Protein AF-A0A2U9IGV7-F1 (afdb_monomer)

Secondary structure (DSSP, 8-state):
---SEEEEEEEE-TTSEEEEEEEEEEES----S-HHHHHHHHHHHHHTSEEEETTEEE--EEEEEEEEESSSSEEEEEEEEEEE----SEEEEEEEE---EE-SS-EEEEEE-SSEEEEEE-SSEEEEETTEEEEEE-TT-EE-SEEEEEEEE-

Organism: NCBI:txid41673

Nearest PDB structures (foldseek):
  8b6l-assembly1_O  TM=4.099E-01  e=2.034E-04  Homo sapiens
  3kd4-assembly1_A  TM=3.748E-01  e=2.605E-03  Parabacteroides distasonis ATCC 8503
  7v9p-assembly2_B  TM=3.956E-01  e=7.301E-03  Saccharopolyspora erythraea NRRL 2338
  6zgk-assembly1_A  TM=3.169E-01  e=8.592E-03  Gloeobacter violaceus PCC 7421
  3eoj-assembly1_A  TM=2.642E-01  e=5.434E-02  Prosthecochloris aestuarii

Sequence (154 aa):
MKPIYAKGIFEMSNSGEVFQNVIFYYKEYSRPKKIRDIKANMQKFLDNEEVFINHKKVKPKVIWINARLMTKNISFIHIFIRFNGQLISGINEYEDIYESETSEYPYEIFWRFPGKIIYVKLNGKVKYVGKLLHAKIRKGTLIEGHDIIRFSIN

Mean predicted aligned error: 3.76 Å

pLDDT: mean 93.87, std 8.85, range [55.97, 98.75]

Solvent-accessible surface area (backbone atoms only — not comparable to full-atom values): 7977 Å² total; per-residue (Å²): 138,73,57,64,32,38,39,38,46,34,41,35,44,85,74,28,37,33,44,36,41,40,35,38,30,29,74,52,67,75,79,71,92,49,64,66,57,54,53,53,51,51,40,54,55,47,69,67,39,51,35,25,28,64,88,41,80,42,66,69,37,73,76,47,74,51,73,48,73,79,48,95,54,31,20,37,41,39,37,34,33,39,36,62,39,68,72,56,82,40,77,38,39,44,38,40,36,42,81,61,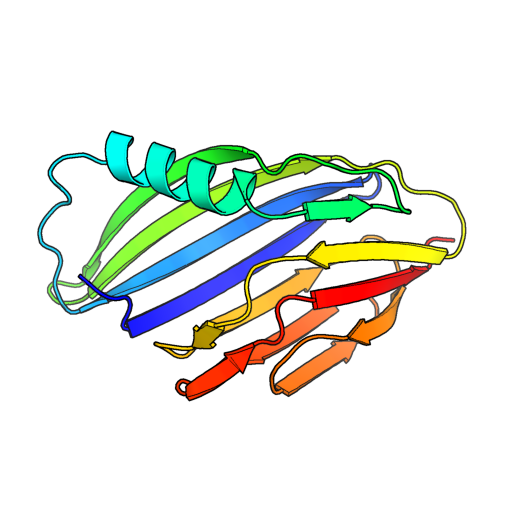46,62,34,87,37,33,34,37,40,37,40,36,49,67,22,40,57,78,48,77,43,64,70,62,54,70,49,72,57,60,37,38,37,41,30,41,37,53,54,71,40,72,37,81,27,65,36,38,41,30,28,38,32,130

Radius of gyration: 15.87 Å; Cα contacts (8 Å, |Δi|>4): 389; chains: 1; bounding box: 40×29×42 Å

Structure (mmCIF, N/CA/C/O backbone):
data_AF-A0A2U9IGV7-F1
#
_entry.id   AF-A0A2U9IGV7-F1
#
loop_
_atom_site.group_PDB
_atom_site.id
_atom_site.type_symb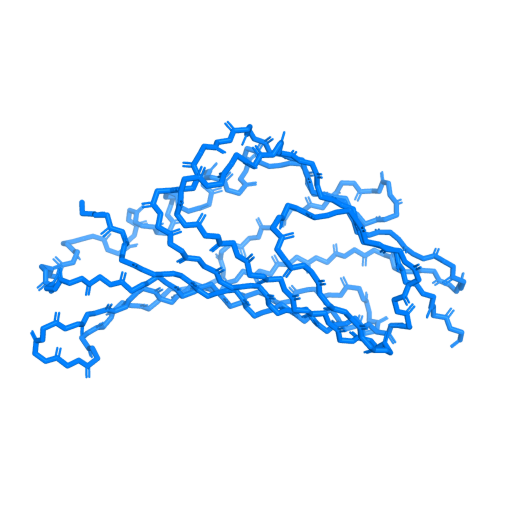ol
_atom_site.label_atom_id
_atom_site.label_alt_id
_atom_site.label_comp_id
_atom_site.label_asym_id
_atom_site.label_entity_id
_atom_site.label_seq_id
_atom_site.pdbx_PDB_ins_code
_atom_site.Cartn_x
_atom_site.Cartn_y
_atom_site.Cartn_z
_atom_site.occupancy
_atom_site.B_iso_or_equiv
_atom_site.auth_seq_id
_atom_site.auth_comp_id
_atom_site.auth_asym_id
_atom_site.auth_atom_id
_atom_site.pdbx_PDB_model_num
ATOM 1 N N . MET A 1 1 ? 13.468 2.404 -18.082 1.00 70.06 1 MET A N 1
ATOM 2 C CA . MET A 1 1 ? 12.596 1.246 -18.385 1.00 70.06 1 MET A CA 1
ATOM 3 C C . MET A 1 1 ? 11.307 1.449 -17.607 1.00 70.06 1 MET A C 1
ATOM 5 O O . MET A 1 1 ? 11.409 1.683 -16.411 1.00 70.06 1 MET A O 1
ATOM 9 N N . LYS A 1 2 ? 10.143 1.462 -18.264 1.00 83.25 2 LYS A N 1
ATOM 10 C CA . LYS A 1 2 ? 8.848 1.718 -17.607 1.00 83.25 2 LYS A CA 1
ATOM 11 C C . LYS A 1 2 ? 8.085 0.401 -17.405 1.00 83.25 2 LYS A C 1
ATOM 13 O O . LYS A 1 2 ? 8.147 -0.437 -18.311 1.00 83.25 2 LYS A O 1
ATOM 18 N N . PRO A 1 3 ? 7.407 0.189 -16.263 1.00 91.75 3 PRO A N 1
ATOM 19 C CA . PRO A 1 3 ? 6.548 -0.974 -16.082 1.00 91.75 3 PRO A CA 1
ATOM 20 C C . PRO A 1 3 ? 5.429 -1.012 -17.127 1.00 91.75 3 PRO A C 1
ATOM 22 O O . PRO A 1 3 ? 4.940 0.022 -17.575 1.00 91.75 3 PRO A O 1
ATOM 25 N N . ILE A 1 4 ? 5.012 -2.218 -17.505 1.00 95.12 4 ILE A N 1
ATOM 26 C CA . ILE A 1 4 ? 3.818 -2.450 -18.334 1.00 95.12 4 ILE A CA 1
ATOM 27 C C . ILE A 1 4 ? 2.579 -2.740 -17.482 1.00 95.12 4 ILE A C 1
ATOM 29 O O . ILE A 1 4 ? 1.456 -2.612 -17.964 1.00 95.12 4 ILE A O 1
ATOM 33 N N . TYR A 1 5 ? 2.790 -3.159 -16.234 1.00 96.88 5 TYR A N 1
ATOM 34 C CA . TYR A 1 5 ? 1.757 -3.494 -15.265 1.00 96.88 5 TYR A CA 1
ATOM 35 C C . TYR A 1 5 ? 2.364 -3.517 -13.861 1.00 96.88 5 TYR A C 1
ATOM 37 O O . TYR A 1 5 ? 3.541 -3.864 -13.714 1.00 96.88 5 TYR A O 1
ATOM 45 N N . ALA A 1 6 ? 1.567 -3.233 -12.833 1.00 97.56 6 ALA A N 1
ATOM 46 C CA . ALA A 1 6 ? 1.969 -3.473 -11.451 1.00 97.56 6 ALA A CA 1
ATOM 47 C C . ALA A 1 6 ? 0.865 -4.120 -10.608 1.00 97.56 6 ALA A C 1
ATOM 49 O O . ALA A 1 6 ? -0.320 -4.078 -10.936 1.00 97.56 6 ALA A O 1
ATOM 50 N N . LYS A 1 7 ? 1.272 -4.750 -9.508 1.00 98.31 7 LYS A N 1
ATOM 51 C CA . LYS A 1 7 ? 0.370 -5.346 -8.525 1.00 98.31 7 LYS A CA 1
ATOM 52 C C . LYS A 1 7 ? 0.887 -5.096 -7.114 1.00 98.31 7 LYS A C 1
ATOM 54 O O . LYS A 1 7 ? 2.028 -5.445 -6.828 1.00 98.31 7 LYS A O 1
ATOM 59 N N . GLY A 1 8 ? 0.038 -4.555 -6.249 1.00 98.38 8 GLY A N 1
ATOM 60 C CA . GLY A 1 8 ? 0.255 -4.462 -4.808 1.00 98.38 8 GLY A CA 1
ATOM 61 C C . GLY A 1 8 ? -0.602 -5.484 -4.062 1.00 98.38 8 GLY A C 1
ATOM 62 O O . GLY A 1 8 ? -1.799 -5.589 -4.323 1.00 98.38 8 GLY A O 1
ATOM 63 N N . ILE A 1 9 ? -0.005 -6.257 -3.157 1.00 98.69 9 ILE A N 1
ATOM 64 C CA . ILE A 1 9 ? -0.719 -7.161 -2.243 1.00 98.69 9 ILE A CA 1
ATOM 65 C C . ILE A 1 9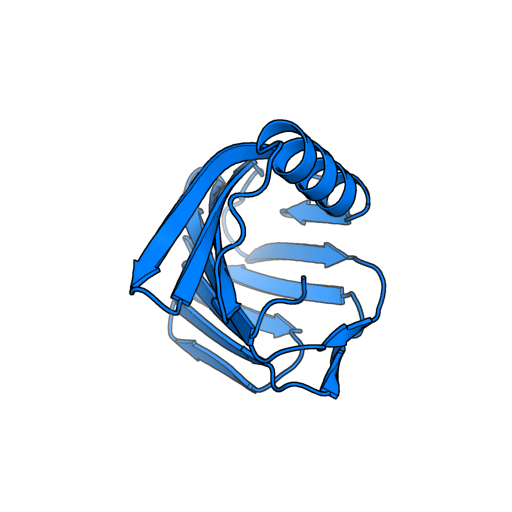 ? -0.300 -6.821 -0.821 1.00 98.69 9 ILE A C 1
ATOM 67 O O . ILE A 1 9 ? 0.847 -7.063 -0.433 1.00 98.69 9 ILE A O 1
ATOM 71 N N . PHE A 1 10 ? -1.227 -6.236 -0.074 1.00 98.62 10 PHE A N 1
ATOM 72 C CA . PHE A 1 10 ? -0.985 -5.617 1.217 1.00 98.62 10 PHE A CA 1
ATOM 73 C C . PHE A 1 10 ? -1.805 -6.327 2.294 1.00 98.62 10 PHE A C 1
ATOM 75 O O . PHE A 1 10 ? -2.995 -6.604 2.128 1.00 98.62 10 PHE A O 1
ATOM 82 N N . GLU A 1 11 ? -1.160 -6.646 3.405 1.00 98.56 11 GLU A N 1
ATOM 83 C CA . GLU A 1 11 ? -1.767 -7.357 4.521 1.00 98.56 11 GLU A CA 1
ATOM 84 C C . GLU A 1 11 ? -1.409 -6.649 5.818 1.00 98.56 11 GLU A C 1
ATOM 86 O O . GLU A 1 11 ? -0.232 -6.474 6.121 1.00 98.56 11 GLU A O 1
ATOM 91 N N . MET A 1 12 ? -2.431 -6.266 6.579 1.00 98.69 12 MET A N 1
ATOM 92 C CA . MET A 1 12 ? -2.286 -5.748 7.931 1.00 98.69 12 MET A CA 1
ATOM 93 C C . MET A 1 12 ? -2.708 -6.822 8.938 1.00 98.69 12 MET A C 1
ATOM 95 O O . MET A 1 12 ? -3.810 -7.373 8.859 1.00 98.69 12 MET A O 1
ATOM 99 N N . SER A 1 13 ? -1.826 -7.127 9.883 1.00 97.94 13 SER A N 1
ATOM 100 C CA . SER A 1 13 ? -2.068 -8.077 10.963 1.00 97.94 13 SER A CA 1
ATOM 101 C C . SER A 1 13 ? -2.862 -7.437 12.111 1.00 97.94 13 SER A C 1
ATOM 103 O O . SER A 1 13 ? -3.035 -6.220 12.182 1.00 97.94 13 SER A O 1
ATOM 105 N N . ASN A 1 14 ? -3.298 -8.259 13.070 1.00 96.25 14 ASN A N 1
ATOM 106 C CA . ASN A 1 14 ? -3.963 -7.775 14.286 1.00 96.25 14 ASN A CA 1
ATOM 107 C C . ASN A 1 14 ? -3.038 -6.951 15.202 1.00 96.25 14 ASN A C 1
ATOM 109 O O . ASN A 1 14 ? -3.539 -6.233 16.060 1.00 96.25 14 ASN A O 1
ATOM 113 N N . SER A 1 15 ? -1.711 -7.039 15.043 1.00 96.56 15 SER A N 1
ATOM 114 C CA . SER A 1 15 ? -0.761 -6.216 15.806 1.00 96.56 15 SER A CA 1
ATOM 115 C C . SER A 1 15 ? -0.524 -4.835 15.187 1.00 96.56 15 SER A C 1
ATOM 117 O O . SER A 1 15 ? 0.208 -4.043 15.772 1.00 96.56 15 SER A O 1
ATOM 119 N N . GLY A 1 16 ? -1.128 -4.544 14.027 1.00 97.19 16 GLY A N 1
ATOM 120 C CA . GLY A 1 16 ? -0.899 -3.308 13.270 1.00 97.19 16 GLY A CA 1
ATOM 121 C C . GLY A 1 16 ? 0.290 -3.374 12.320 1.00 97.19 16 GLY A C 1
ATOM 122 O O . GLY A 1 16 ? 0.632 -2.374 11.686 1.00 97.19 16 GLY A O 1
ATOM 123 N N . GLU A 1 17 ? 0.902 -4.549 12.193 1.00 98.38 17 GLU A N 1
ATOM 124 C CA . GLU A 1 17 ? 2.000 -4.771 11.270 1.00 98.38 17 GLU A CA 1
ATOM 125 C C . GLU A 1 17 ? 1.474 -4.907 9.850 1.00 98.38 17 GLU A C 1
ATOM 127 O O . GLU A 1 17 ? 0.555 -5.684 9.597 1.00 98.38 17 GLU A O 1
ATOM 132 N N . VAL A 1 18 ? 2.087 -4.180 8.922 1.00 98.62 18 VAL A N 1
ATOM 133 C CA . VAL A 1 18 ? 1.747 -4.214 7.507 1.00 98.62 18 VAL A CA 1
ATOM 134 C C . VAL A 1 18 ? 2.895 -4.819 6.717 1.00 98.62 18 VAL A C 1
ATOM 136 O O . VAL A 1 18 ? 4.034 -4.352 6.796 1.00 98.62 18 VAL A O 1
ATOM 139 N N . PHE A 1 19 ? 2.569 -5.819 5.904 1.00 98.44 19 PHE A N 1
ATOM 140 C CA . PHE A 1 19 ? 3.430 -6.333 4.849 1.00 98.44 19 PHE A CA 1
ATOM 141 C C . PHE A 1 19 ? 2.857 -5.965 3.492 1.00 98.44 19 PHE A C 1
ATOM 143 O O . PHE A 1 19 ? 1.692 -6.236 3.200 1.00 98.44 19 PHE A O 1
ATOM 150 N N . GLN A 1 20 ? 3.699 -5.396 2.640 1.00 98.38 20 GLN A N 1
ATOM 151 C CA . GLN A 1 20 ? 3.343 -5.073 1.270 1.00 98.38 20 GLN A CA 1
ATOM 152 C C . GLN A 1 20 ? 4.259 -5.806 0.296 1.00 98.38 20 GLN A C 1
ATOM 154 O O . GLN A 1 20 ? 5.485 -5.774 0.413 1.00 98.38 20 GLN A O 1
ATOM 159 N N . ASN A 1 21 ? 3.635 -6.440 -0.689 1.00 98.06 21 ASN A N 1
ATOM 160 C CA . ASN A 1 21 ? 4.281 -7.092 -1.815 1.00 98.06 21 ASN A CA 1
ATOM 161 C C . ASN A 1 21 ? 3.950 -6.281 -3.065 1.00 98.06 21 ASN A C 1
ATOM 163 O O . ASN A 1 21 ? 2.816 -6.320 -3.545 1.00 98.06 21 ASN A O 1
ATOM 167 N N . VAL A 1 22 ? 4.920 -5.528 -3.576 1.00 97.88 22 VAL A N 1
ATOM 168 C CA . VAL A 1 22 ? 4.754 -4.705 -4.779 1.00 97.88 22 VAL A CA 1
ATOM 169 C C . VAL A 1 22 ? 5.522 -5.346 -5.922 1.00 97.88 22 VAL A C 1
ATOM 171 O O . VAL A 1 22 ? 6.733 -5.554 -5.838 1.00 97.88 22 VAL A O 1
ATOM 174 N N . ILE A 1 23 ? 4.819 -5.680 -6.999 1.00 96.94 23 ILE A N 1
ATOM 175 C CA . ILE A 1 23 ? 5.376 -6.362 -8.163 1.00 96.94 23 ILE A CA 1
ATOM 176 C C . ILE A 1 23 ? 5.188 -5.482 -9.390 1.00 96.94 23 ILE A C 1
ATOM 178 O O . ILE A 1 23 ? 4.060 -5.234 -9.809 1.00 96.94 23 ILE A O 1
ATOM 182 N N . PHE A 1 24 ? 6.291 -5.077 -10.007 1.00 95.25 24 PHE A N 1
ATOM 183 C CA . PHE A 1 24 ? 6.310 -4.379 -11.289 1.00 95.25 24 PHE A CA 1
ATOM 184 C C . PHE A 1 24 ? 6.703 -5.348 -12.395 1.00 95.25 24 PHE A C 1
ATOM 186 O O . PHE A 1 24 ? 7.715 -6.038 -12.269 1.00 95.25 24 PHE A O 1
ATOM 193 N N . TYR A 1 25 ? 5.949 -5.369 -13.488 1.00 94.06 25 TYR A N 1
ATOM 194 C CA . TYR A 1 25 ? 6.224 -6.188 -14.665 1.00 94.06 25 TYR A CA 1
ATOM 195 C C . TYR A 1 25 ? 6.768 -5.323 -15.794 1.00 94.06 25 TYR A C 1
ATOM 197 O O . TYR A 1 25 ? 6.300 -4.207 -16.009 1.00 94.06 25 TYR A O 1
ATOM 205 N N . TYR A 1 26 ? 7.720 -5.857 -16.551 1.00 92.06 26 TYR A N 1
ATOM 206 C CA . TYR A 1 26 ? 8.393 -5.162 -17.646 1.00 92.06 26 TYR A CA 1
ATOM 207 C C . TYR A 1 26 ? 8.457 -6.052 -18.882 1.00 92.06 26 TYR A C 1
ATOM 209 O O . TYR A 1 26 ? 8.678 -7.262 -18.766 1.00 92.06 26 TYR A O 1
ATOM 217 N N . LYS A 1 27 ? 8.302 -5.438 -20.059 1.00 88.88 27 LYS A N 1
ATOM 218 C CA . LYS A 1 27 ? 8.598 -6.071 -21.344 1.00 88.88 27 LYS A CA 1
ATOM 219 C C . LYS A 1 27 ? 10.109 -5.997 -21.568 1.00 88.88 27 LYS A C 1
ATOM 221 O O . LYS A 1 27 ? 10.649 -4.898 -21.584 1.00 88.88 27 LYS A O 1
ATOM 226 N N . GLU A 1 28 ? 10.730 -7.164 -21.721 1.00 74.81 28 GLU A N 1
ATOM 227 C CA . GLU A 1 28 ? 12.171 -7.401 -21.878 1.00 74.81 28 GLU A CA 1
ATOM 228 C C . GLU A 1 28 ? 13.014 -7.016 -20.649 1.00 74.81 28 GLU A C 1
ATOM 230 O O . GLU A 1 28 ? 12.954 -5.907 -20.125 1.00 74.81 28 GLU A O 1
ATOM 235 N N . TYR A 1 29 ? 13.835 -7.955 -20.170 1.00 62.09 29 TYR A N 1
ATOM 236 C CA . TYR A 1 29 ? 14.749 -7.698 -19.057 1.00 62.09 29 TYR A CA 1
ATOM 237 C C . TYR A 1 29 ? 16.141 -7.405 -19.588 1.00 62.09 29 TYR A C 1
ATOM 239 O O . TYR A 1 29 ? 16.893 -8.317 -19.939 1.00 62.09 29 TYR A O 1
ATOM 247 N N . SER A 1 30 ? 16.545 -6.141 -19.543 1.00 59.16 30 SER A N 1
ATOM 248 C CA . SER A 1 30 ? 17.957 -5.886 -19.282 1.00 59.16 30 SER A CA 1
ATOM 249 C C . SER A 1 30 ? 18.163 -6.127 -17.787 1.00 59.16 30 SER A C 1
ATOM 251 O O . SER A 1 30 ? 17.480 -5.512 -16.968 1.00 59.16 30 SER A O 1
ATOM 253 N N . ARG A 1 31 ? 19.042 -7.067 -17.402 1.00 57.59 31 ARG A N 1
ATOM 254 C CA . ARG A 1 31 ? 19.417 -7.240 -15.986 1.00 57.59 31 ARG A CA 1
ATOM 255 C C . ARG A 1 31 ? 19.738 -5.847 -15.424 1.00 57.59 31 ARG A C 1
ATOM 257 O O . ARG A 1 31 ? 20.654 -5.213 -15.954 1.00 57.59 31 ARG A O 1
ATOM 264 N N . PRO A 1 32 ? 19.033 -5.353 -14.390 1.00 56.09 32 PRO A N 1
ATOM 265 C CA . PRO A 1 32 ? 19.383 -4.103 -13.764 1.00 56.09 32 PRO A CA 1
ATOM 266 C C . PRO A 1 32 ? 20.778 -4.313 -13.206 1.00 56.09 32 PRO A C 1
ATOM 268 O O . PRO A 1 32 ? 20.992 -5.132 -12.313 1.00 56.09 32 PRO A O 1
ATOM 271 N N . LYS A 1 33 ? 21.748 -3.601 -13.782 1.00 55.97 33 LYS A N 1
ATOM 272 C CA . LYS A 1 33 ? 23.163 -3.735 -13.427 1.00 55.97 33 LYS A 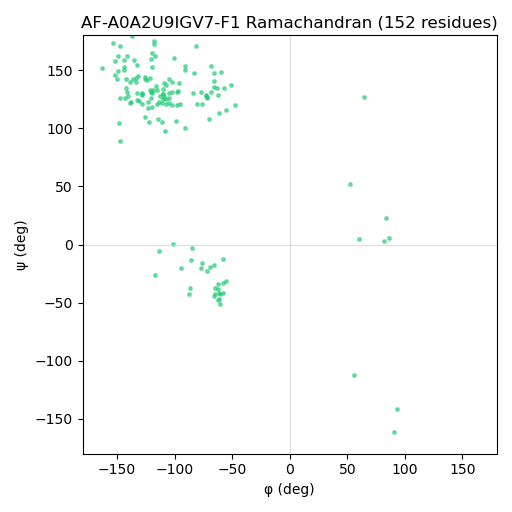CA 1
ATOM 273 C C . LYS A 1 33 ? 23.410 -3.450 -11.934 1.00 55.97 33 LYS A C 1
ATOM 275 O O . LYS A 1 33 ? 24.490 -3.761 -11.445 1.00 55.97 33 LYS A O 1
ATOM 280 N N . LYS A 1 34 ? 22.428 -2.884 -11.207 1.00 65.94 34 LYS A N 1
ATOM 281 C CA . LYS A 1 34 ? 22.522 -2.490 -9.795 1.00 65.94 34 LYS A CA 1
ATOM 282 C C . LYS A 1 34 ? 21.179 -2.627 -9.048 1.00 65.94 34 LYS A C 1
ATOM 284 O O . LYS A 1 34 ? 20.407 -1.683 -8.945 1.00 65.94 34 LYS A O 1
ATOM 289 N N . ILE A 1 35 ? 20.903 -3.803 -8.473 1.00 66.88 35 ILE A N 1
ATOM 290 C CA . ILE A 1 35 ? 19.732 -4.036 -7.591 1.00 66.88 35 ILE A CA 1
ATOM 291 C C . ILE A 1 35 ? 19.731 -3.097 -6.369 1.00 66.88 35 ILE A C 1
ATOM 293 O O . ILE A 1 35 ? 18.668 -2.681 -5.909 1.00 66.88 35 ILE A O 1
ATOM 297 N N . ARG A 1 36 ? 20.920 -2.744 -5.856 1.00 65.81 36 ARG A N 1
ATOM 298 C CA . ARG A 1 36 ? 21.076 -1.801 -4.735 1.00 65.81 36 ARG A CA 1
ATOM 299 C C . ARG A 1 36 ? 20.452 -0.440 -5.045 1.00 65.81 36 ARG A C 1
ATOM 301 O O . ARG A 1 36 ? 19.741 0.090 -4.198 1.00 65.81 36 ARG A O 1
ATOM 308 N N . ASP A 1 37 ? 20.633 0.054 -6.266 1.00 83.31 37 ASP A N 1
ATOM 309 C CA . ASP A 1 37 ? 20.070 1.331 -6.706 1.00 83.31 37 ASP A CA 1
ATOM 310 C C . ASP A 1 37 ? 18.539 1.271 -6.733 1.00 83.31 37 ASP A C 1
ATOM 312 O O . ASP A 1 37 ? 17.882 2.216 -6.319 1.00 83.31 37 ASP A O 1
ATOM 316 N N . ILE A 1 38 ? 17.947 0.136 -7.131 1.00 85.81 38 ILE A N 1
ATOM 317 C CA . ILE A 1 38 ? 16.484 -0.021 -7.132 1.00 85.81 38 ILE A CA 1
ATOM 318 C C . ILE A 1 38 ? 15.930 0.017 -5.706 1.00 85.81 38 ILE A C 1
ATOM 320 O O . ILE A 1 38 ? 14.935 0.694 -5.460 1.00 85.81 38 ILE A O 1
ATOM 324 N N . LYS A 1 39 ? 16.573 -0.680 -4.758 1.00 89.50 39 LYS A N 1
ATOM 325 C CA . LYS A 1 39 ? 16.154 -0.649 -3.349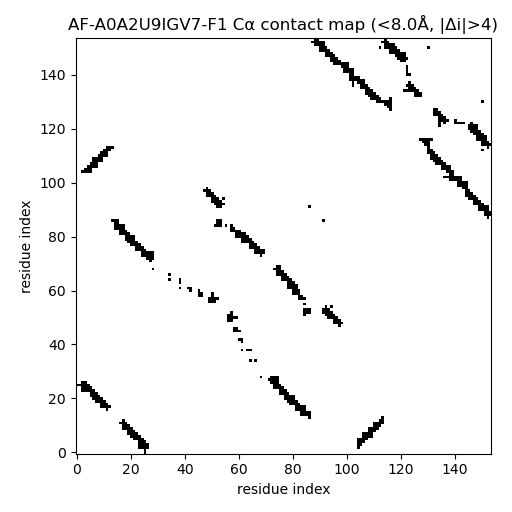 1.00 89.50 39 LYS A CA 1
ATOM 326 C C . LYS A 1 39 ? 16.240 0.767 -2.773 1.00 89.50 39 LYS A C 1
ATOM 328 O O . LYS A 1 39 ? 15.294 1.198 -2.125 1.00 89.50 39 LYS A O 1
ATOM 333 N N . ALA A 1 40 ? 17.348 1.470 -3.010 1.00 88.81 40 ALA A N 1
ATOM 334 C CA . ALA A 1 40 ? 17.543 2.835 -2.525 1.00 88.81 40 ALA A CA 1
ATOM 335 C C . ALA A 1 40 ? 16.544 3.816 -3.154 1.00 88.81 40 ALA A C 1
ATOM 337 O O . ALA A 1 40 ? 15.950 4.618 -2.442 1.00 88.81 40 ALA A O 1
ATOM 338 N N . ASN A 1 41 ? 16.305 3.704 -4.463 1.00 90.50 41 ASN A N 1
ATOM 339 C CA . ASN A 1 41 ? 15.320 4.525 -5.160 1.00 90.50 41 ASN A CA 1
ATOM 340 C C . ASN A 1 41 ? 13.916 4.279 -4.610 1.00 90.50 41 ASN A C 1
ATOM 342 O O . ASN A 1 41 ? 13.231 5.236 -4.282 1.00 90.50 41 ASN A O 1
ATOM 346 N N . MET A 1 42 ? 13.510 3.015 -4.451 1.00 92.75 42 MET A N 1
ATOM 347 C CA . MET A 1 42 ? 12.210 2.680 -3.869 1.00 92.75 42 MET A CA 1
ATOM 348 C C . MET A 1 42 ? 12.076 3.198 -2.436 1.00 92.75 42 MET A C 1
ATOM 350 O O . MET A 1 42 ? 11.049 3.766 -2.099 1.00 92.75 42 MET A O 1
ATOM 354 N N . GLN A 1 43 ? 13.115 3.065 -1.607 1.00 96.44 43 GLN A N 1
ATOM 355 C CA . GLN A 1 43 ? 13.074 3.635 -0.262 1.00 96.44 43 GLN A CA 1
ATOM 356 C C . GLN A 1 43 ? 12.907 5.158 -0.302 1.00 96.44 43 GLN A C 1
ATOM 358 O O . GLN A 1 43 ? 12.103 5.681 0.451 1.00 96.44 43 GLN A O 1
ATOM 363 N N . LYS A 1 44 ? 13.597 5.856 -1.212 1.00 93.88 44 LYS A N 1
ATOM 364 C CA . LYS A 1 44 ? 13.444 7.305 -1.383 1.00 93.88 44 LYS A CA 1
ATOM 365 C C . LYS A 1 44 ? 12.024 7.700 -1.805 1.00 93.88 44 LYS A C 1
ATOM 367 O O . LYS A 1 44 ? 11.543 8.724 -1.343 1.00 93.88 44 LYS A O 1
ATOM 372 N N . PHE A 1 45 ? 11.373 6.910 -2.663 1.00 92.62 45 PHE A N 1
ATOM 373 C CA . PHE A 1 45 ? 9.965 7.130 -3.007 1.00 92.62 45 PHE A CA 1
ATOM 374 C C . PHE A 1 45 ? 9.078 7.018 -1.763 1.00 92.62 45 PHE A C 1
ATOM 376 O O . PHE A 1 45 ? 8.375 7.969 -1.456 1.00 92.62 45 PHE A O 1
ATOM 383 N N . LEU A 1 46 ? 9.211 5.933 -0.992 1.00 95.19 46 LEU A N 1
ATOM 384 C CA . LEU A 1 46 ? 8.452 5.736 0.252 1.00 95.19 46 LEU A CA 1
ATOM 385 C C . LEU A 1 46 ? 8.745 6.805 1.317 1.00 95.19 46 LEU A C 1
ATOM 387 O O . LEU A 1 46 ? 7.870 7.162 2.094 1.00 95.19 46 LEU A O 1
ATOM 391 N N . ASP A 1 47 ? 9.978 7.310 1.385 1.00 95.44 47 ASP A N 1
ATOM 392 C CA . ASP A 1 47 ? 10.368 8.348 2.347 1.00 95.44 47 ASP A CA 1
ATOM 393 C C . ASP A 1 47 ? 9.713 9.711 2.046 1.00 95.44 47 ASP A C 1
ATOM 395 O O . ASP A 1 47 ? 9.651 10.559 2.939 1.00 95.44 47 ASP A O 1
ATOM 399 N N . ASN A 1 48 ? 9.236 9.918 0.813 1.00 94.94 48 ASN A N 1
ATOM 400 C CA . ASN A 1 48 ? 8.475 11.103 0.414 1.00 94.94 48 ASN A CA 1
ATOM 401 C C . ASN A 1 48 ? 6.969 10.967 0.697 1.00 94.94 48 ASN A C 1
ATOM 403 O O . ASN A 1 48 ? 6.258 11.967 0.632 1.00 94.94 48 ASN A O 1
ATOM 407 N N . GLU A 1 49 ? 6.486 9.762 1.001 1.00 95.19 49 GLU A N 1
ATOM 408 C CA . GLU A 1 49 ? 5.090 9.511 1.360 1.00 95.19 49 GLU A CA 1
ATOM 409 C C . GLU A 1 49 ? 4.860 9.813 2.850 1.00 95.19 49 GLU A C 1
ATOM 411 O O . GLU A 1 49 ? 5.729 9.618 3.713 1.00 95.19 49 GLU A O 1
ATOM 416 N N . GLU A 1 50 ? 3.658 10.271 3.186 1.00 98.00 50 GLU A N 1
ATOM 417 C CA . GLU A 1 50 ? 3.206 10.386 4.565 1.00 98.00 50 GLU A CA 1
ATOM 418 C C . GLU A 1 50 ? 2.151 9.329 4.864 1.00 98.00 50 GLU A C 1
ATOM 420 O O . GLU A 1 50 ? 0.967 9.495 4.586 1.00 98.00 50 GLU A O 1
ATOM 425 N N . VAL A 1 51 ? 2.603 8.236 5.476 1.00 98.31 51 VAL A N 1
ATOM 426 C CA . VAL A 1 51 ? 1.728 7.138 5.882 1.00 98.31 51 VAL A CA 1
ATOM 427 C C . VAL A 1 51 ? 1.359 7.283 7.353 1.00 98.31 51 VAL A C 1
ATOM 429 O O . VAL A 1 51 ? 2.232 7.439 8.214 1.00 98.31 51 VAL A O 1
ATOM 432 N N . PHE A 1 52 ? 0.074 7.157 7.664 1.00 98.69 52 PHE A N 1
ATOM 433 C CA . PHE A 1 52 ? -0.463 7.212 9.016 1.00 98.69 52 PHE A CA 1
ATOM 434 C C . PHE A 1 52 ? -1.300 5.973 9.331 1.00 98.69 52 PHE A C 1
ATOM 436 O O . PHE A 1 52 ? -2.034 5.440 8.500 1.00 98.69 52 PHE A O 1
ATOM 443 N N . ILE A 1 53 ? -1.207 5.529 10.583 1.00 98.44 53 ILE A N 1
ATOM 444 C CA . ILE A 1 53 ? -2.158 4.591 11.180 1.00 98.44 53 ILE A CA 1
ATOM 445 C C . ILE A 1 53 ? -2.711 5.268 12.428 1.00 98.44 53 ILE A C 1
ATOM 447 O O . ILE A 1 53 ? -1.952 5.569 13.353 1.00 98.44 53 ILE A O 1
ATOM 451 N N . ASN A 1 54 ? -4.020 5.529 12.450 1.00 98.00 54 ASN A N 1
ATOM 452 C CA . ASN A 1 54 ? -4.703 6.252 13.528 1.00 98.00 54 ASN A CA 1
ATOM 453 C C . ASN A 1 54 ? -4.032 7.601 13.849 1.00 98.00 54 ASN A C 1
ATOM 455 O O . ASN A 1 54 ? -3.658 7.863 14.994 1.00 98.00 54 ASN A O 1
ATOM 459 N N . HIS A 1 55 ? -3.811 8.425 12.819 1.00 97.19 55 HIS A N 1
ATOM 460 C CA . HIS A 1 55 ? -3.146 9.737 12.891 1.00 97.19 55 HIS A CA 1
ATOM 461 C C . HIS A 1 55 ? -1.693 9.722 13.403 1.00 97.19 55 HIS A C 1
ATOM 463 O O . HIS A 1 55 ? -1.073 10.773 13.559 1.00 97.19 55 HIS A O 1
ATOM 469 N N . LYS A 1 56 ? -1.104 8.545 13.649 1.00 98.31 56 LYS A N 1
ATOM 470 C CA . LYS A 1 56 ? 0.316 8.410 13.988 1.00 98.31 56 LYS A CA 1
ATOM 471 C C . LYS A 1 56 ? 1.108 8.092 12.730 1.00 98.31 56 LYS A C 1
ATOM 473 O O . LYS A 1 56 ? 0.865 7.066 12.094 1.00 98.31 56 LYS A O 1
ATOM 478 N N . LYS A 1 57 ? 2.078 8.952 12.404 1.00 98.06 57 LYS A N 1
ATOM 479 C CA . LYS A 1 57 ? 2.970 8.758 11.256 1.00 98.06 57 LYS A CA 1
ATOM 480 C C . LYS A 1 57 ? 3.793 7.483 11.440 1.00 98.06 57 LYS A C 1
ATOM 482 O O . LYS A 1 57 ? 4.439 7.291 12.473 1.00 98.06 57 LYS A O 1
ATOM 487 N N . VAL A 1 58 ? 3.789 6.626 10.430 1.00 98.31 58 VAL A N 1
ATOM 488 C CA . VAL A 1 58 ? 4.587 5.399 10.346 1.00 98.31 58 VAL A CA 1
ATOM 489 C C . VAL A 1 58 ? 5.545 5.502 9.162 1.00 98.31 58 VAL A C 1
ATOM 491 O O . VAL A 1 58 ? 5.398 6.365 8.304 1.00 98.31 58 VAL A O 1
ATOM 494 N N . LYS A 1 59 ? 6.584 4.662 9.138 1.00 97.12 59 LYS A N 1
ATOM 495 C CA . LYS A 1 59 ? 7.613 4.705 8.087 1.00 97.12 59 LYS A CA 1
ATOM 496 C C . LYS A 1 59 ? 7.716 3.360 7.371 1.00 97.12 59 LYS A C 1
ATOM 498 O O . LYS A 1 59 ? 8.285 2.432 7.959 1.00 97.12 59 LYS A O 1
ATOM 503 N N . PRO A 1 60 ? 7.199 3.245 6.136 1.00 98.06 60 PRO A N 1
ATOM 504 C CA . PRO A 1 60 ? 7.440 2.099 5.269 1.00 98.06 60 PRO A CA 1
ATOM 505 C C . PRO A 1 60 ? 8.935 1.874 5.033 1.00 98.06 60 PRO A C 1
ATOM 507 O O . PRO A 1 60 ? 9.703 2.803 4.782 1.00 98.06 60 PRO A O 1
ATOM 510 N N . LYS A 1 61 ? 9.375 0.618 5.127 1.00 98.25 61 LYS A N 1
ATOM 511 C CA . LYS A 1 61 ? 10.767 0.232 4.870 1.00 98.25 61 LYS A CA 1
ATOM 512 C C . LYS A 1 61 ? 10.848 -0.907 3.876 1.00 98.25 61 LYS A C 1
ATOM 514 O O . LYS A 1 61 ? 10.244 -1.958 4.091 1.00 98.25 61 LYS A O 1
ATOM 519 N N . VAL A 1 62 ? 11.674 -0.749 2.845 1.00 97.88 62 VAL A N 1
ATOM 520 C CA . VAL A 1 62 ? 12.010 -1.833 1.918 1.00 97.88 62 VAL A CA 1
ATOM 521 C C . VAL A 1 62 ? 12.884 -2.856 2.642 1.00 97.88 62 VAL A C 1
ATOM 523 O O . VAL A 1 62 ? 14.074 -2.634 2.896 1.00 97.88 62 VAL A O 1
ATOM 526 N N . ILE A 1 63 ? 12.322 -4.022 2.942 1.00 97.12 63 ILE A N 1
ATOM 527 C CA . ILE A 1 63 ? 13.047 -5.103 3.616 1.00 97.12 63 ILE A CA 1
ATOM 528 C C . ILE A 1 63 ? 13.784 -5.990 2.612 1.00 97.12 63 ILE A C 1
ATOM 530 O O . ILE A 1 63 ? 14.938 -6.352 2.850 1.00 97.12 63 ILE A O 1
ATOM 534 N N . TRP A 1 64 ? 13.198 -6.248 1.441 1.00 95.62 64 TRP A N 1
ATOM 535 C CA . TRP A 1 64 ? 13.801 -7.110 0.425 1.00 95.62 64 TRP A CA 1
ATOM 536 C C . TRP A 1 64 ? 13.374 -6.741 -0.994 1.00 95.62 64 TRP A C 1
ATOM 538 O O . TRP A 1 64 ? 12.340 -6.115 -1.215 1.00 95.62 64 TRP A O 1
ATOM 548 N N . ILE A 1 65 ? 14.195 -7.144 -1.960 1.00 93.69 65 ILE A N 1
ATOM 549 C CA . ILE A 1 65 ? 13.943 -6.963 -3.384 1.00 93.69 65 ILE A CA 1
ATOM 550 C C . ILE A 1 65 ? 14.426 -8.188 -4.157 1.00 93.69 65 ILE A C 1
ATOM 552 O O . ILE A 1 65 ? 15.486 -8.745 -3.870 1.00 93.69 65 ILE A O 1
ATOM 556 N N . ASN A 1 66 ? 13.674 -8.566 -5.182 1.00 91.25 66 ASN A N 1
ATOM 557 C CA . ASN A 1 66 ? 14.043 -9.610 -6.122 1.00 91.25 66 ASN A CA 1
ATOM 558 C C . ASN A 1 66 ? 13.624 -9.230 -7.527 1.00 91.25 66 ASN A C 1
ATOM 560 O O . ASN A 1 66 ? 12.487 -8.841 -7.761 1.00 91.25 66 ASN A O 1
ATOM 564 N N . ALA A 1 67 ? 14.547 -9.372 -8.464 1.00 89.38 67 ALA A N 1
ATOM 565 C CA . ALA A 1 67 ? 14.316 -9.035 -9.853 1.00 89.38 67 ALA A CA 1
ATOM 566 C C . ALA A 1 67 ? 14.715 -10.225 -10.723 1.00 89.38 67 ALA A C 1
ATOM 568 O O . ALA A 1 67 ? 15.855 -10.697 -10.658 1.00 89.38 67 ALA A O 1
ATOM 569 N N . ARG A 1 68 ? 13.769 -10.749 -11.504 1.00 88.06 68 ARG A N 1
ATOM 570 C CA . ARG A 1 68 ? 13.966 -11.958 -12.315 1.00 88.06 68 ARG A CA 1
ATOM 571 C C . ARG A 1 68 ? 13.225 -11.876 -13.642 1.00 88.06 68 ARG A C 1
ATOM 573 O O . ARG A 1 68 ? 12.248 -11.148 -13.793 1.00 88.06 68 ARG A O 1
ATOM 580 N N . LEU A 1 69 ? 13.687 -12.688 -14.587 1.00 88.75 69 LEU A N 1
ATOM 581 C CA . LEU A 1 69 ? 12.915 -13.064 -15.765 1.00 88.75 69 LEU A CA 1
ATOM 582 C C . LEU A 1 69 ? 11.809 -14.034 -15.337 1.00 88.75 69 LEU A C 1
ATOM 584 O O . LEU A 1 69 ? 12.085 -15.028 -14.668 1.00 88.75 69 LEU A O 1
ATOM 588 N N . MET A 1 70 ? 10.571 -13.732 -15.715 1.00 87.88 70 MET A N 1
ATOM 589 C CA . MET A 1 70 ? 9.429 -14.641 -15.602 1.00 87.88 70 MET A CA 1
ATOM 590 C C . MET A 1 70 ? 9.327 -15.522 -16.849 1.00 87.88 70 MET A C 1
ATOM 592 O O . MET A 1 70 ? 9.098 -16.721 -16.757 1.00 87.88 70 MET A O 1
ATOM 596 N N . THR A 1 71 ? 9.532 -14.917 -18.020 1.00 88.12 71 THR A N 1
ATOM 597 C CA . THR A 1 71 ? 9.643 -15.585 -19.323 1.00 88.12 71 THR A CA 1
ATOM 598 C C . THR A 1 71 ? 10.797 -14.951 -20.100 1.00 88.12 71 THR A C 1
ATOM 600 O O . THR A 1 71 ? 11.401 -13.992 -19.624 1.00 88.12 71 THR A O 1
ATOM 603 N N . LYS A 1 72 ? 11.093 -15.417 -21.321 1.00 85.38 72 LYS A N 1
ATOM 604 C CA . LYS A 1 72 ? 12.113 -14.790 -22.188 1.00 85.38 72 LYS A CA 1
ATOM 605 C C . LYS A 1 72 ? 11.856 -13.294 -22.435 1.00 85.38 72 LYS A C 1
ATOM 607 O O . LYS A 1 72 ? 12.804 -12.529 -22.571 1.00 85.38 72 LYS A O 1
ATOM 612 N N . ASN A 1 73 ? 10.587 -12.886 -22.456 1.00 88.69 73 ASN A N 1
ATOM 613 C CA . ASN A 1 73 ? 10.176 -11.538 -22.852 1.00 88.69 73 ASN A CA 1
ATOM 614 C C . ASN A 1 73 ? 9.581 -10.723 -21.700 1.00 88.6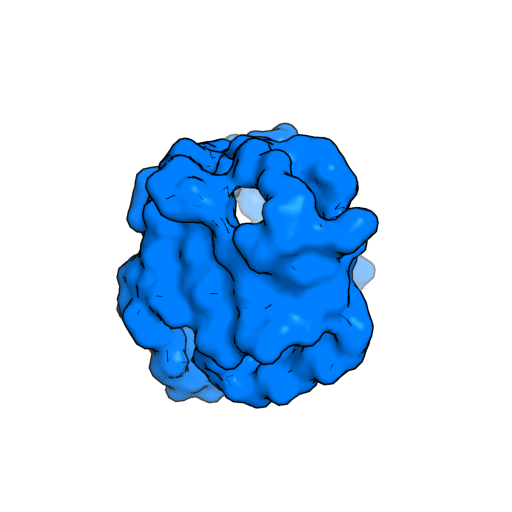9 73 ASN A C 1
ATOM 616 O O . ASN A 1 73 ? 9.271 -9.552 -21.897 1.00 88.69 73 ASN A O 1
ATOM 620 N N . ILE A 1 74 ? 9.382 -11.318 -20.521 1.00 90.19 74 ILE A N 1
ATOM 621 C CA . ILE A 1 74 ? 8.783 -10.643 -19.370 1.00 90.19 74 ILE A CA 1
ATOM 622 C C . ILE A 1 74 ? 9.669 -10.832 -18.153 1.00 90.19 74 ILE A C 1
ATOM 624 O O . ILE A 1 74 ? 10.023 -11.951 -17.787 1.00 90.19 74 ILE A O 1
ATOM 628 N N . SER A 1 75 ? 9.954 -9.730 -17.479 1.00 91.56 75 SER A N 1
ATOM 629 C CA . SER A 1 75 ? 10.577 -9.717 -16.158 1.00 91.56 75 SER A CA 1
ATOM 630 C C . SER A 1 75 ? 9.697 -9.055 -15.133 1.00 91.56 75 SER A C 1
ATOM 632 O O . SER A 1 75 ? 8.784 -8.302 -15.472 1.00 91.56 75 SER A O 1
ATOM 634 N N . PHE A 1 76 ? 10.042 -9.289 -13.876 1.00 92.81 76 PHE A N 1
ATOM 635 C CA . PHE A 1 76 ? 9.450 -8.591 -12.763 1.00 92.81 76 PHE A CA 1
ATOM 636 C C . PHE A 1 76 ? 10.505 -8.091 -11.783 1.00 92.81 76 PHE A C 1
ATOM 638 O O . PHE A 1 76 ? 11.592 -8.662 -11.653 1.00 92.81 76 PHE A O 1
ATOM 645 N N . ILE A 1 77 ? 10.135 -7.039 -11.065 1.00 93.12 77 ILE A N 1
ATOM 646 C CA . ILE A 1 77 ? 10.771 -6.610 -9.825 1.00 93.12 77 ILE A CA 1
ATOM 647 C C . ILE A 1 77 ? 9.724 -6.775 -8.731 1.00 93.12 77 ILE A C 1
ATOM 649 O O . ILE A 1 77 ? 8.649 -6.193 -8.821 1.00 93.12 77 ILE A O 1
ATOM 653 N N . HIS A 1 78 ? 10.037 -7.578 -7.724 1.00 95.62 78 HIS A N 1
ATOM 654 C CA . HIS A 1 78 ? 9.220 -7.812 -6.545 1.00 95.62 78 HIS A CA 1
ATOM 655 C C . HIS A 1 78 ? 9.896 -7.165 -5.341 1.00 95.62 78 HIS A C 1
ATOM 657 O O . HIS A 1 78 ? 11.067 -7.431 -5.059 1.00 95.62 78 HIS A O 1
ATOM 663 N N . ILE A 1 79 ? 9.160 -6.311 -4.650 1.00 96.56 79 ILE A N 1
ATOM 664 C CA . ILE A 1 79 ? 9.621 -5.502 -3.535 1.00 96.56 79 ILE A CA 1
ATOM 665 C C . ILE A 1 79 ? 8.764 -5.836 -2.324 1.00 96.56 79 ILE A C 1
ATOM 667 O O . ILE A 1 79 ? 7.540 -5.891 -2.416 1.00 96.56 79 ILE A O 1
ATOM 671 N N . PHE A 1 80 ? 9.435 -6.048 -1.200 1.00 98.12 80 PHE A N 1
ATOM 672 C CA . PHE A 1 80 ? 8.814 -6.353 0.076 1.00 98.12 80 PHE A CA 1
ATOM 673 C C . PHE A 1 80 ? 9.030 -5.160 0.985 1.00 98.12 80 PHE A C 1
ATOM 675 O O . PHE A 1 80 ? 10.175 -4.761 1.233 1.00 98.12 80 PHE A O 1
ATOM 682 N N . ILE A 1 81 ? 7.932 -4.600 1.470 1.00 98.56 81 ILE A N 1
ATOM 683 C CA . ILE A 1 81 ? 7.914 -3.424 2.329 1.00 98.56 81 ILE A CA 1
ATOM 684 C C . ILE A 1 81 ? 7.215 -3.802 3.632 1.00 98.56 81 ILE A C 1
ATOM 686 O O . ILE A 1 81 ? 6.277 -4.603 3.641 1.00 98.56 81 ILE A O 1
ATOM 690 N N . ARG A 1 82 ? 7.710 -3.255 4.740 1.00 98.44 82 ARG A N 1
ATOM 691 C CA . ARG A 1 82 ? 7.153 -3.471 6.074 1.00 98.44 82 ARG A CA 1
ATOM 692 C C . ARG A 1 82 ? 7.089 -2.165 6.847 1.00 98.44 82 ARG A C 1
ATOM 694 O O . ARG A 1 82 ? 8.020 -1.363 6.790 1.00 98.44 82 ARG A O 1
ATOM 701 N N . PHE A 1 83 ? 6.025 -2.003 7.615 1.00 98.44 83 PHE A N 1
ATOM 702 C CA . PHE A 1 83 ? 5.894 -0.997 8.665 1.00 98.44 83 PHE A CA 1
ATOM 703 C C . PHE A 1 83 ? 4.908 -1.486 9.719 1.00 98.44 83 PHE A C 1
ATOM 705 O O . PHE A 1 83 ? 4.303 -2.545 9.575 1.00 98.44 83 PHE A O 1
ATOM 712 N N . ASN A 1 84 ? 4.786 -0.740 10.810 1.00 98.06 84 ASN A N 1
ATOM 713 C CA . ASN A 1 84 ? 3.919 -1.106 11.916 1.00 98.06 84 ASN A CA 1
ATOM 714 C C . ASN A 1 84 ? 3.252 0.139 12.493 1.00 98.06 84 ASN A C 1
ATOM 716 O O . ASN A 1 84 ? 3.931 1.140 12.727 1.00 98.06 84 ASN A O 1
ATOM 720 N N . GLY A 1 85 ? 1.950 0.050 12.742 1.00 97.06 85 GLY A N 1
ATOM 721 C CA . GLY A 1 85 ? 1.169 1.052 13.460 1.00 97.06 85 GLY A CA 1
ATOM 722 C C .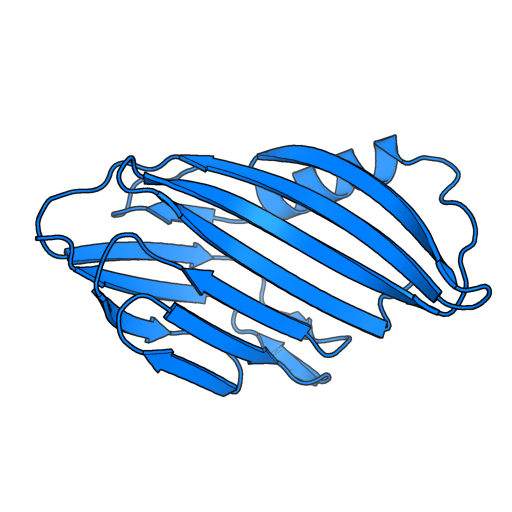 GLY A 1 85 ? 0.561 0.487 14.736 1.00 97.06 85 GLY A C 1
ATOM 723 O O . GLY A 1 85 ? 0.671 -0.700 15.026 1.00 97.06 85 GLY A O 1
ATOM 724 N N . GLN A 1 86 ? -0.086 1.352 15.511 1.00 97.56 86 GLN A N 1
ATOM 725 C CA . GLN A 1 86 ? -0.829 0.944 16.701 1.00 97.56 86 GLN A CA 1
ATOM 726 C C . GLN A 1 86 ? -2.318 0.931 16.387 1.00 97.56 86 GLN A C 1
ATOM 728 O O . GLN A 1 86 ? -2.887 1.967 16.041 1.00 97.56 86 GLN A O 1
ATOM 733 N N . LEU A 1 87 ? -2.933 -0.239 16.531 1.00 98.19 87 LEU A N 1
ATOM 734 C CA . LEU A 1 87 ? -4.371 -0.415 16.380 1.00 98.19 87 LEU A CA 1
ATOM 735 C C . LEU A 1 87 ? -5.081 -0.240 17.721 1.00 98.19 87 LEU A C 1
ATOM 737 O O . LEU A 1 87 ? -4.508 -0.485 18.783 1.00 98.19 87 LEU A O 1
ATOM 741 N N . ILE A 1 88 ? -6.341 0.165 17.650 1.00 97.44 88 ILE A N 1
ATOM 742 C CA . ILE A 1 88 ? -7.247 0.293 18.789 1.00 97.44 88 ILE A CA 1
ATOM 743 C C . ILE A 1 88 ? -8.469 -0.605 18.593 1.00 97.44 88 ILE A C 1
ATOM 745 O O . ILE A 1 88 ? -8.797 -0.994 17.470 1.00 97.44 88 ILE A O 1
ATOM 749 N N . SER A 1 89 ? -9.163 -0.918 19.687 1.00 96.56 89 SER A N 1
ATOM 750 C CA . SER A 1 89 ? -10.526 -1.447 19.591 1.00 96.56 89 SER A CA 1
ATOM 751 C C . SER A 1 89 ? -11.448 -0.363 19.018 1.00 96.56 89 SER A C 1
ATOM 753 O O . SER A 1 89 ? -11.292 0.820 19.325 1.00 96.56 89 SER A O 1
ATOM 755 N N . GLY A 1 90 ? -12.385 -0.754 18.159 1.00 97.44 90 GLY A N 1
ATOM 756 C CA . GLY A 1 90 ? -13.255 0.149 17.416 1.00 97.44 90 GLY A CA 1
ATOM 757 C C . GLY A 1 90 ? -12.713 0.500 16.029 1.00 97.44 90 GLY A C 1
ATOM 758 O O . GLY A 1 90 ? -12.218 -0.359 15.293 1.00 97.44 90 GLY A O 1
ATOM 759 N N . ILE A 1 91 ? -12.888 1.759 15.625 1.00 98.38 91 ILE A N 1
ATOM 760 C CA . ILE A 1 91 ? -12.566 2.235 14.275 1.00 98.38 91 ILE A CA 1
ATOM 761 C C . ILE A 1 91 ? -11.086 2.594 14.188 1.00 98.38 91 ILE A C 1
ATOM 763 O O . ILE A 1 91 ? -10.572 3.349 15.004 1.00 98.38 91 ILE A O 1
ATOM 767 N N . ASN A 1 92 ? -10.434 2.073 13.158 1.00 98.69 92 ASN A N 1
ATOM 768 C CA . ASN A 1 92 ? -9.059 2.368 12.802 1.00 98.69 92 ASN A CA 1
ATOM 769 C C . ASN A 1 92 ? -9.005 2.979 11.399 1.00 98.69 92 ASN A C 1
ATOM 771 O O . ASN A 1 92 ? -9.859 2.684 10.557 1.00 98.69 92 ASN A O 1
ATOM 775 N N . GLU A 1 93 ? -7.983 3.788 11.144 1.00 98.75 93 GLU A N 1
ATOM 776 C CA . GLU A 1 93 ? -7.742 4.460 9.869 1.00 98.75 93 GLU A CA 1
ATOM 777 C C . GLU A 1 93 ? -6.311 4.202 9.389 1.00 98.75 93 GLU A C 1
ATOM 779 O O . GLU A 1 93 ? -5.350 4.391 10.136 1.00 98.75 93 GLU A O 1
ATOM 784 N N . TYR A 1 94 ? -6.192 3.754 8.141 1.00 98.62 94 TYR A N 1
ATOM 785 C CA . TYR A 1 94 ? -4.979 3.851 7.338 1.00 98.62 94 TYR A CA 1
ATOM 786 C C . TYR A 1 94 ? -5.121 5.067 6.429 1.00 98.62 94 TYR A C 1
ATOM 788 O O . TYR A 1 94 ? -6.144 5.203 5.752 1.00 98.62 94 TYR A O 1
ATOM 796 N N . GLU A 1 95 ? -4.100 5.907 6.395 1.00 98.69 95 GLU A N 1
ATOM 797 C CA . GLU A 1 95 ? -4.028 7.071 5.521 1.00 98.69 95 GLU A CA 1
ATOM 798 C C . GLU A 1 95 ? -2.652 7.119 4.858 1.00 98.69 95 GLU A C 1
ATOM 800 O O . GLU A 1 95 ? -1.640 6.809 5.488 1.00 98.69 95 GLU A O 1
ATOM 805 N N . ASP A 1 96 ? -2.634 7.473 3.580 1.00 97.94 96 ASP A N 1
ATOM 806 C CA . ASP A 1 96 ? -1.431 7.567 2.762 1.00 97.94 96 ASP A CA 1
ATOM 807 C C . ASP A 1 96 ? -1.515 8.819 1.891 1.00 97.94 96 ASP A C 1
ATOM 809 O O . ASP A 1 96 ? -2.488 9.007 1.152 1.00 97.94 96 ASP A O 1
ATOM 813 N N . ILE A 1 97 ? -0.529 9.701 2.034 1.00 97.88 97 ILE A N 1
ATOM 814 C CA . ILE A 1 97 ? -0.455 10.981 1.334 1.00 97.88 97 ILE A CA 1
ATOM 815 C C . ILE A 1 97 ? 0.827 11.005 0.509 1.00 97.88 97 ILE A C 1
ATOM 817 O O . ILE A 1 97 ? 1.924 10.824 1.037 1.00 97.88 97 ILE A O 1
ATOM 821 N N . TYR A 1 98 ? 0.691 11.268 -0.783 1.00 95.81 98 TYR A N 1
ATOM 822 C CA . TYR A 1 98 ? 1.786 11.260 -1.744 1.00 95.81 98 TYR A CA 1
ATOM 823 C C . TYR A 1 98 ? 1.553 12.289 -2.851 1.00 95.81 98 TYR A C 1
ATOM 825 O O . TYR A 1 98 ? 0.501 12.920 -2.937 1.00 95.81 98 TYR A O 1
ATOM 833 N N . GLU A 1 99 ? 2.560 12.517 -3.691 1.00 94.31 99 GLU A N 1
ATOM 834 C CA . GLU A 1 99 ? 2.421 13.449 -4.809 1.00 94.31 99 GLU A CA 1
ATOM 835 C C . GLU A 1 99 ? 1.391 12.935 -5.825 1.00 94.31 99 GLU A C 1
ATOM 837 O O . GLU A 1 99 ? 1.397 11.764 -6.207 1.00 94.31 99 GLU A O 1
ATOM 842 N N . SER A 1 100 ? 0.510 13.824 -6.290 1.00 94.56 100 SER A N 1
ATOM 843 C CA . SER A 1 100 ? -0.441 13.488 -7.349 1.00 94.56 100 SER A CA 1
ATOM 844 C C . SER A 1 100 ? 0.295 13.145 -8.645 1.00 94.56 100 SER A C 1
ATOM 846 O O . SER A 1 100 ? 1.192 13.866 -9.084 1.00 94.56 100 SER A O 1
ATOM 848 N N . GLU A 1 101 ? -0.127 12.066 -9.299 1.00 93.88 101 GLU A N 1
ATOM 849 C CA . GLU A 1 101 ? 0.437 11.638 -10.574 1.00 93.88 101 GLU A CA 1
ATOM 850 C C . GLU A 1 101 ? -0.631 11.102 -11.528 1.00 93.88 101 GLU A C 1
ATOM 852 O O . GLU A 1 101 ? -1.741 10.731 -11.144 1.00 93.88 101 GLU A O 1
ATOM 857 N N . THR A 1 102 ? -0.292 11.031 -12.815 1.00 96.25 102 THR A N 1
ATOM 858 C CA . THR A 1 102 ? -1.099 10.296 -13.792 1.00 96.25 102 THR A CA 1
ATOM 859 C C . THR A 1 102 ? -0.489 8.923 -14.005 1.00 96.25 102 THR A C 1
ATOM 861 O O . THR A 1 102 ? 0.635 8.803 -14.487 1.00 96.25 102 THR A O 1
ATOM 864 N N . SER A 1 103 ? -1.261 7.879 -13.710 1.00 94.88 103 SER A N 1
ATOM 865 C CA . SER A 1 103 ? -0.813 6.492 -13.810 1.00 94.88 103 SER A CA 1
ATOM 866 C C . SER A 1 103 ? -0.277 6.161 -15.213 1.00 94.88 103 SER A C 1
ATOM 868 O O . SER A 1 103 ? -1.016 6.149 -16.202 1.00 94.88 103 SER A O 1
ATOM 870 N N . GLU A 1 104 ? 1.015 5.847 -15.318 1.00 94.88 104 GLU A N 1
ATOM 871 C CA . GLU A 1 104 ? 1.659 5.562 -16.609 1.00 94.88 104 GLU A CA 1
ATOM 872 C C . GLU A 1 104 ? 1.338 4.159 -17.162 1.00 94.88 104 GLU A C 1
ATOM 874 O O . GLU A 1 104 ? 1.463 3.905 -18.368 1.00 94.88 104 GLU A O 1
ATOM 879 N N . TYR A 1 105 ? 0.910 3.245 -16.291 1.00 95.81 105 TYR A N 1
ATOM 880 C CA . TYR A 1 105 ? 0.609 1.843 -16.580 1.00 95.81 105 TYR A CA 1
ATOM 881 C C . TYR A 1 105 ? -0.508 1.338 -15.658 1.00 95.81 105 TYR A C 1
ATOM 883 O O . TYR A 1 105 ? -0.620 1.796 -14.526 1.00 95.81 105 TYR A O 1
ATOM 891 N N . PRO A 1 106 ? -1.341 0.382 -16.106 1.00 97.94 106 PRO A N 1
ATOM 892 C CA . PRO A 1 106 ? -2.398 -0.149 -15.257 1.00 97.94 106 PRO A CA 1
ATOM 893 C C . PRO A 1 106 ? -1.822 -0.916 -14.061 1.00 97.94 106 PRO A C 1
ATOM 895 O O . PRO A 1 106 ? -0.789 -1.582 -14.178 1.00 97.94 106 PRO A O 1
ATOM 898 N N . TYR A 1 107 ? -2.522 -0.868 -12.932 1.00 98.25 107 TYR A N 1
ATOM 899 C CA . TYR A 1 107 ? -2.164 -1.644 -11.752 1.00 98.25 107 TYR A CA 1
ATOM 900 C C . TYR A 1 107 ? -3.377 -2.034 -10.909 1.00 98.25 107 TYR A C 1
ATOM 902 O O . TYR A 1 107 ? -4.469 -1.473 -11.031 1.00 98.25 107 TYR A O 1
ATOM 910 N N . GLU A 1 108 ? -3.174 -3.032 -10.056 1.00 98.38 108 GLU A N 1
ATOM 911 C CA . GLU A 1 108 ? -4.170 -3.497 -9.092 1.00 98.38 108 GLU A CA 1
ATOM 912 C C . GLU A 1 108 ? -3.590 -3.486 -7.681 1.00 98.38 108 GLU A C 1
ATOM 914 O O . GLU A 1 108 ? -2.427 -3.844 -7.479 1.00 98.38 108 GLU A O 1
ATOM 919 N N . ILE A 1 109 ? -4.417 -3.120 -6.705 1.00 98.19 109 ILE A N 1
ATOM 920 C 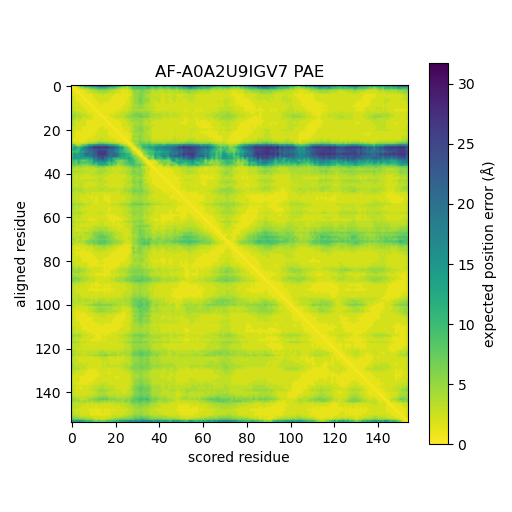CA . ILE A 1 109 ? -4.081 -3.169 -5.282 1.00 98.19 109 ILE A CA 1
ATOM 921 C C . ILE A 1 109 ? -5.066 -4.098 -4.589 1.00 98.19 109 ILE A C 1
ATOM 923 O O . ILE A 1 109 ? -6.281 -3.956 -4.743 1.00 98.19 109 ILE A O 1
ATOM 927 N N . PHE A 1 110 ? -4.532 -5.026 -3.805 1.00 98.69 110 PHE A N 1
ATOM 928 C CA . PHE A 1 110 ? -5.281 -5.896 -2.915 1.00 98.69 110 PHE A CA 1
ATOM 929 C C . PHE A 1 110 ? -4.892 -5.585 -1.479 1.00 98.69 110 PHE A C 1
ATOM 931 O O . PHE A 1 110 ? -3.708 -5.527 -1.163 1.00 98.69 110 PHE A O 1
ATOM 938 N N . TRP A 1 111 ? -5.887 -5.444 -0.615 1.00 98.69 111 TRP A N 1
ATOM 939 C CA . TRP A 1 111 ? -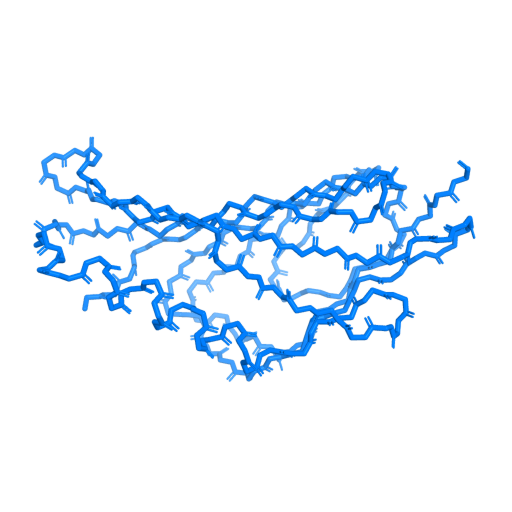5.698 -5.247 0.815 1.00 98.69 111 TRP A CA 1
ATOM 940 C C . TRP A 1 111 ? -6.443 -6.322 1.599 1.00 98.69 111 TRP A C 1
ATOM 942 O O . TRP A 1 111 ? -7.586 -6.662 1.276 1.00 98.69 111 TRP A O 1
ATOM 952 N N . ARG A 1 112 ? -5.827 -6.792 2.684 1.00 98.69 112 ARG A N 1
ATOM 953 C CA . ARG A 1 112 ? -6.501 -7.502 3.772 1.00 98.69 112 ARG A CA 1
ATOM 954 C C . ARG A 1 112 ? -6.243 -6.782 5.090 1.00 98.69 112 ARG A C 1
ATOM 956 O O . ARG A 1 112 ? -5.092 -6.631 5.490 1.00 98.69 112 ARG A O 1
ATOM 963 N N . PHE A 1 113 ? -7.315 -6.386 5.765 1.00 98.50 113 PHE A N 1
ATOM 964 C CA . PHE A 1 113 ? -7.268 -5.733 7.073 1.00 98.50 113 PHE A CA 1
ATOM 965 C C . PHE A 1 113 ? -7.581 -6.713 8.216 1.00 98.50 113 PHE A C 1
ATOM 967 O O . PHE A 1 113 ? -8.197 -7.761 7.987 1.00 98.50 113 PHE A O 1
ATOM 974 N N . PRO A 1 114 ? -7.207 -6.389 9.466 1.00 97.88 114 PRO A N 1
ATOM 975 C CA . PRO A 1 114 ? -7.578 -7.189 10.635 1.00 97.88 114 PRO A CA 1
ATOM 976 C C . PRO A 1 114 ? -9.070 -7.048 10.987 1.00 97.88 114 PRO A C 1
ATOM 978 O O . PRO A 1 114 ? -9.664 -7.953 11.578 1.00 97.88 114 PRO A O 1
ATOM 981 N N . GLY A 1 115 ? -9.702 -5.952 10.556 1.00 97.75 115 GLY A N 1
ATOM 982 C CA . GLY A 1 115 ? -11.098 -5.608 10.818 1.00 97.75 115 GLY A CA 1
ATOM 983 C C . GLY A 1 115 ? -11.969 -5.511 9.564 1.00 97.75 115 GLY A C 1
ATOM 984 O O . GLY A 1 115 ? -11.478 -5.578 8.436 1.00 97.75 115 GLY A O 1
ATOM 985 N N . LYS A 1 116 ? -13.283 -5.353 9.755 1.00 98.44 116 LYS A N 1
ATOM 986 C CA . LYS A 1 116 ? -14.232 -5.126 8.652 1.00 98.44 116 LYS A CA 1
ATOM 987 C C . LYS A 1 116 ? -14.043 -3.711 8.110 1.00 98.44 116 LYS A C 1
ATOM 989 O O . LYS A 1 116 ? -14.129 -2.756 8.871 1.00 98.44 116 LYS A O 1
ATOM 994 N N . ILE A 1 117 ? -13.837 -3.578 6.807 1.00 98.69 117 ILE A N 1
ATOM 995 C CA . ILE A 1 117 ? -13.735 -2.293 6.114 1.00 98.69 117 ILE A CA 1
ATOM 996 C C . ILE A 1 117 ? -15.104 -1.610 6.132 1.00 98.69 117 ILE A C 1
ATOM 998 O O . ILE A 1 117 ? -16.123 -2.226 5.808 1.00 98.69 117 ILE A O 1
ATOM 1002 N N . ILE A 1 118 ? -15.114 -0.335 6.512 1.00 98.31 118 ILE A N 1
ATOM 1003 C CA . ILE A 1 118 ? -16.325 0.487 6.622 1.00 98.31 118 ILE A CA 1
ATOM 1004 C C . ILE A 1 118 ? -16.313 1.679 5.664 1.00 98.31 118 ILE A C 1
ATOM 1006 O O . ILE A 1 118 ? -17.379 2.134 5.261 1.00 98.31 118 ILE A O 1
ATOM 1010 N N . TYR A 1 119 ? -15.133 2.161 5.271 1.00 98.50 119 TYR A N 1
ATOM 1011 C CA . TYR A 1 119 ? -14.986 3.296 4.366 1.00 98.50 119 TYR A CA 1
ATOM 1012 C C . TYR A 1 119 ? -13.689 3.192 3.569 1.00 98.50 119 TYR A C 1
ATOM 1014 O O . TYR A 1 119 ? -12.677 2.714 4.084 1.00 98.50 119 TYR A O 1
ATOM 1022 N N . VAL A 1 120 ? -13.732 3.660 2.322 1.00 98.50 120 VAL A N 1
ATOM 1023 C CA . VAL A 1 120 ? -12.586 3.699 1.415 1.00 98.50 120 VAL A CA 1
ATOM 1024 C C . VAL A 1 120 ? -12.646 4.964 0.560 1.00 98.50 120 VAL A C 1
ATOM 1026 O O . VAL A 1 120 ? -13.631 5.186 -0.143 1.00 98.50 120 VAL A O 1
ATOM 1029 N N . LYS A 1 121 ? -11.560 5.735 0.571 1.00 97.88 121 LYS A N 1
ATOM 1030 C CA . LYS A 1 121 ? -11.198 6.760 -0.407 1.00 97.88 121 LYS A CA 1
ATOM 1031 C C . LYS A 1 121 ? -9.922 6.283 -1.100 1.00 97.88 121 LYS A C 1
ATOM 1033 O O . LYS A 1 121 ? -8.877 6.217 -0.471 1.00 97.88 121 LYS A O 1
ATOM 1038 N N . LEU A 1 122 ? -10.042 5.882 -2.358 1.00 96.12 122 LEU A N 1
ATOM 1039 C CA . LEU A 1 122 ? -8.946 5.418 -3.211 1.00 96.12 122 LEU A CA 1
ATOM 1040 C C . LEU A 1 122 ? -9.305 5.763 -4.656 1.00 96.12 122 LEU A C 1
ATOM 1042 O O . LEU A 1 122 ? -10.469 5.613 -5.048 1.00 96.12 122 LEU A O 1
ATOM 1046 N N . ASN A 1 123 ? -8.327 6.155 -5.471 1.00 94.81 123 ASN A N 1
ATOM 1047 C CA . ASN A 1 123 ? -8.552 6.348 -6.903 1.00 94.81 123 ASN A CA 1
ATOM 1048 C C . ASN A 1 123 ? -8.828 5.012 -7.634 1.00 94.81 123 ASN A C 1
ATOM 1050 O O . ASN A 1 123 ? -8.378 3.930 -7.248 1.00 94.81 123 ASN A O 1
ATOM 1054 N N . GLY A 1 124 ? -9.554 5.090 -8.753 1.00 95.00 124 GLY A N 1
ATOM 1055 C CA . GLY A 1 124 ? -9.840 3.949 -9.627 1.00 95.00 124 GLY A CA 1
ATOM 1056 C C . GLY A 1 124 ? -11.126 3.187 -9.287 1.00 95.00 124 GLY A C 1
ATOM 1057 O O . GLY A 1 124 ? -12.046 3.693 -8.649 1.00 95.00 124 GLY A O 1
ATOM 1058 N N . LYS A 1 125 ? -11.236 1.949 -9.785 1.00 97.62 125 LYS A N 1
ATOM 1059 C CA . LYS A 1 125 ? -12.409 1.092 -9.563 1.00 97.62 125 LYS A CA 1
ATOM 1060 C C . LYS A 1 125 ? -12.210 0.248 -8.311 1.00 97.62 125 LYS A C 1
ATOM 1062 O O . LYS A 1 125 ? -11.550 -0.790 -8.369 1.00 97.62 125 LYS A O 1
ATOM 1067 N N . VAL A 1 126 ? -12.824 0.677 -7.216 1.00 98.00 126 VAL A N 1
ATOM 1068 C CA . VAL A 1 126 ? -12.705 0.058 -5.892 1.00 98.00 126 VAL A CA 1
ATOM 1069 C C . VAL A 1 126 ? -13.861 -0.908 -5.625 1.00 98.00 126 VAL A C 1
ATOM 1071 O O . VAL A 1 126 ? -15.016 -0.633 -5.950 1.00 98.00 126 VAL A O 1
ATOM 1074 N N . LYS A 1 127 ? -13.554 -2.056 -5.021 1.00 98.25 127 LYS A N 1
ATOM 1075 C CA . LYS A 1 127 ? -14.513 -3.005 -4.444 1.00 98.25 127 LYS A CA 1
ATOM 1076 C C . LYS A 1 127 ? -13.971 -3.515 -3.115 1.00 98.25 127 LYS A C 1
ATOM 1078 O O . LYS A 1 127 ? -12.789 -3.826 -3.026 1.00 98.25 127 LYS A O 1
ATOM 1083 N N . TYR A 1 128 ? -14.825 -3.673 -2.114 1.00 98.19 128 TYR A N 1
ATOM 1084 C CA . TYR A 1 128 ? -14.437 -4.297 -0.852 1.00 98.19 128 TYR A CA 1
ATOM 1085 C C . TYR A 1 128 ? -15.576 -5.134 -0.269 1.00 98.19 128 TYR A C 1
ATOM 1087 O O . TYR A 1 128 ? -16.751 -4.868 -0.516 1.00 98.19 128 TYR A O 1
ATOM 1095 N N . VAL A 1 129 ? -15.217 -6.181 0.472 1.00 97.81 129 VAL A N 1
ATOM 1096 C CA . VAL A 1 129 ? -16.142 -7.089 1.156 1.00 97.81 129 VAL A CA 1
ATOM 1097 C C . VAL A 1 129 ? -15.504 -7.587 2.446 1.00 97.81 129 VAL A C 1
ATOM 1099 O O . VAL A 1 129 ? -14.389 -8.109 2.447 1.00 97.81 129 VAL A O 1
ATOM 1102 N N . GLY A 1 130 ? -16.207 -7.423 3.568 1.00 98.06 130 GLY A N 1
ATOM 1103 C CA . GLY A 1 130 ? -15.671 -7.792 4.876 1.00 98.06 130 GLY A CA 1
ATOM 1104 C C . GLY A 1 130 ? -14.344 -7.078 5.141 1.00 98.06 130 GLY A C 1
ATOM 1105 O O . GLY A 1 130 ? -14.323 -5.863 5.287 1.00 98.06 130 GLY A O 1
ATOM 1106 N N . LYS A 1 131 ? -13.247 -7.838 5.189 1.00 98.44 131 LYS A N 1
ATOM 1107 C CA . LYS A 1 131 ? -11.886 -7.340 5.458 1.00 98.44 131 LYS A CA 1
ATOM 1108 C C . LYS A 1 131 ? -11.014 -7.186 4.204 1.00 98.44 131 LYS A C 1
ATOM 1110 O O . LYS A 1 131 ? -9.834 -6.865 4.319 1.00 98.44 131 LYS A O 1
ATOM 1115 N N . LEU A 1 132 ? -11.563 -7.497 3.030 1.00 98.69 132 LEU A N 1
ATOM 1116 C CA . LEU A 1 132 ? -10.837 -7.572 1.764 1.00 98.69 132 LEU A CA 1
ATOM 1117 C C . LEU A 1 132 ? -11.195 -6.390 0.874 1.00 98.69 132 LEU A C 1
ATOM 1119 O O . LEU A 1 132 ? -12.372 -6.066 0.719 1.00 98.69 132 LEU A O 1
ATOM 1123 N N . LEU A 1 133 ? -10.191 -5.802 0.237 1.00 98.69 133 LEU A N 1
ATOM 1124 C CA . LEU A 1 133 ? -10.345 -4.720 -0.726 1.00 98.69 133 LEU A CA 1
ATOM 1125 C C . LEU A 1 133 ? -9.546 -5.013 -1.985 1.00 98.69 133 LEU A C 1
ATOM 1127 O O . LEU A 1 133 ? -8.462 -5.590 -1.941 1.00 98.69 133 LEU A O 1
ATOM 1131 N N . HIS A 1 134 ? -10.106 -4.594 -3.110 1.00 98.69 134 HIS A N 1
ATOM 1132 C CA . HIS A 1 134 ? -9.490 -4.650 -4.418 1.00 98.69 134 HIS A CA 1
ATOM 1133 C C . HIS A 1 134 ? -9.766 -3.346 -5.169 1.00 98.69 134 HIS A C 1
ATOM 1135 O O . HIS A 1 134 ? -10.922 -2.985 -5.396 1.00 98.69 134 HIS A O 1
ATOM 1141 N N . ALA A 1 135 ? -8.707 -2.664 -5.588 1.00 98.25 135 ALA A N 1
ATOM 1142 C CA . ALA A 1 135 ? -8.773 -1.495 -6.452 1.00 98.25 135 ALA A CA 1
ATOM 1143 C C . ALA A 1 135 ? -8.091 -1.787 -7.793 1.00 98.25 135 ALA A C 1
ATOM 1145 O O . ALA A 1 135 ? -7.009 -2.375 -7.828 1.00 98.25 135 ALA A O 1
ATOM 1146 N N . LYS A 1 136 ? -8.723 -1.370 -8.895 1.00 98.44 136 LYS A N 1
ATOM 1147 C CA . LYS A 1 136 ? -8.132 -1.397 -10.240 1.00 98.44 136 LYS A CA 1
ATOM 1148 C C . LYS A 1 136 ? -7.927 0.014 -10.757 1.00 98.44 136 LYS A C 1
ATOM 1150 O O . LYS A 1 136 ? -8.902 0.752 -10.920 1.00 98.44 136 LYS A O 1
ATOM 1155 N N . ILE A 1 137 ? -6.693 0.344 -11.104 1.00 98.19 137 ILE A N 1
ATOM 1156 C CA . ILE A 1 137 ? -6.325 1.627 -11.686 1.00 98.19 137 ILE A CA 1
ATOM 1157 C C . ILE A 1 137 ? -5.948 1.398 -13.149 1.00 98.19 137 ILE A C 1
ATOM 1159 O O . ILE A 1 137 ? -5.182 0.496 -13.496 1.00 98.19 137 ILE A O 1
ATOM 1163 N N . ARG A 1 138 ? -6.539 2.199 -14.037 1.00 97.69 138 ARG A N 1
ATOM 1164 C CA . ARG A 1 138 ? -6.240 2.159 -15.471 1.00 97.69 138 ARG A CA 1
ATOM 1165 C C . ARG A 1 138 ? -5.115 3.136 -15.779 1.00 97.69 138 ARG A C 1
ATOM 1167 O O . ARG A 1 138 ? -5.042 4.200 -15.172 1.00 97.69 138 ARG A O 1
ATOM 1174 N N . LYS A 1 139 ? -4.314 2.826 -16.798 1.00 96.88 139 LYS A N 1
ATOM 1175 C CA . LYS A 1 139 ? -3.395 3.804 -17.389 1.00 96.88 139 LYS A CA 1
ATOM 1176 C C . LYS A 1 139 ? -4.138 5.102 -17.731 1.00 96.88 139 LYS A C 1
ATOM 1178 O O . LYS A 1 139 ? -5.235 5.045 -18.285 1.00 96.88 139 LYS A O 1
ATOM 1183 N N . GLY A 1 140 ? -3.521 6.238 -17.427 1.00 96.62 140 GLY A N 1
ATOM 1184 C CA . GLY A 1 140 ? -4.076 7.573 -17.638 1.00 96.62 140 GLY A CA 1
ATOM 1185 C C . GLY A 1 140 ? -5.045 8.031 -16.546 1.00 96.62 140 GLY A C 1
ATOM 1186 O O . GLY A 1 140 ? -5.614 9.107 -16.669 1.00 96.62 140 GLY A O 1
ATOM 1187 N N . THR A 1 141 ? -5.254 7.237 -15.491 1.00 96.88 141 THR A N 1
ATOM 1188 C CA . THR A 1 141 ? -6.050 7.669 -14.332 1.00 96.88 141 THR A CA 1
ATOM 1189 C C . THR A 1 141 ? -5.241 8.681 -13.525 1.00 96.88 141 THR A C 1
ATOM 1191 O O . THR A 1 141 ? -4.092 8.396 -13.185 1.00 96.88 141 THR A O 1
ATOM 1194 N N . LEU A 1 142 ? -5.842 9.833 -13.220 1.00 96.31 142 LEU A N 1
ATOM 1195 C CA . LEU A 1 142 ? -5.288 10.796 -12.272 1.00 96.31 142 LEU A CA 1
ATOM 1196 C C . LEU A 1 142 ? -5.426 10.239 -10.852 1.00 96.31 142 LEU A C 1
ATOM 1198 O O . LEU A 1 142 ? -6.522 9.848 -10.439 1.00 96.31 142 LEU A O 1
ATOM 1202 N N . ILE A 1 143 ? -4.309 10.193 -10.139 1.00 95.19 143 ILE A N 1
ATOM 1203 C CA . ILE A 1 143 ? -4.211 9.789 -8.744 1.00 95.19 143 ILE A CA 1
ATOM 1204 C C . ILE A 1 143 ? -4.012 11.059 -7.928 1.00 95.19 143 ILE A C 1
ATOM 1206 O O . ILE A 1 143 ? -3.089 11.825 -8.192 1.00 95.19 143 ILE A O 1
ATOM 1210 N N . GLU A 1 144 ? -4.915 11.321 -6.986 1.00 93.19 144 GLU A N 1
ATOM 1211 C CA . GLU A 1 144 ? -4.952 12.597 -6.255 1.00 93.19 144 GLU A CA 1
ATOM 1212 C C . GLU A 1 144 ? -3.861 12.691 -5.187 1.00 93.19 144 GLU A C 1
ATOM 1214 O O . GLU A 1 144 ? -3.563 13.790 -4.729 1.00 93.19 144 GLU A O 1
ATOM 1219 N N . GLY A 1 145 ? -3.256 11.559 -4.817 1.00 94.62 145 GLY A N 1
ATOM 1220 C CA . GLY A 1 145 ? -2.210 11.523 -3.801 1.00 94.62 145 GLY A CA 1
ATOM 1221 C C . GLY A 1 145 ? -2.742 11.468 -2.372 1.00 94.62 145 GLY A C 1
ATOM 1222 O O . GLY A 1 145 ? -2.057 11.893 -1.449 1.00 94.62 145 GLY A O 1
ATOM 1223 N N . HIS A 1 146 ? -3.981 11.004 -2.170 1.00 97.38 146 HIS A N 1
ATOM 1224 C CA . HIS A 1 146 ? -4.566 10.896 -0.834 1.00 97.38 146 HIS A CA 1
ATOM 1225 C C . HIS A 1 146 ? -5.540 9.731 -0.712 1.00 97.38 146 HIS A C 1
ATOM 1227 O O . HIS A 1 146 ? -6.703 9.815 -1.125 1.00 97.38 146 HIS A O 1
ATOM 1233 N N . ASP A 1 147 ? -5.068 8.681 -0.056 1.00 97.50 147 ASP A N 1
ATOM 1234 C CA . ASP A 1 147 ? -5.799 7.446 0.154 1.00 97.50 147 ASP A CA 1
ATOM 1235 C C . ASP A 1 147 ? -6.185 7.294 1.629 1.00 97.50 147 ASP A C 1
ATOM 1237 O O . ASP A 1 147 ? -5.370 7.492 2.526 1.00 97.50 147 ASP A O 1
ATOM 1241 N N . ILE A 1 148 ? -7.440 6.919 1.894 1.00 98.50 148 ILE A N 1
ATOM 1242 C CA . ILE A 1 148 ? -7.960 6.670 3.247 1.00 98.50 148 ILE A CA 1
ATOM 1243 C C . ILE A 1 148 ? -8.721 5.350 3.256 1.00 98.50 148 ILE A C 1
ATOM 1245 O O . ILE A 1 148 ? -9.631 5.130 2.455 1.00 98.50 148 ILE A O 1
ATOM 1249 N N . ILE A 1 149 ? -8.427 4.480 4.217 1.00 98.75 149 ILE A N 1
ATOM 1250 C CA . ILE A 1 149 ? -9.187 3.252 4.453 1.00 98.75 149 ILE A CA 1
ATOM 1251 C C . ILE A 1 149 ? -9.515 3.154 5.937 1.00 98.75 149 ILE A C 1
ATOM 1253 O O . ILE A 1 149 ? -8.619 3.121 6.777 1.00 98.75 149 ILE A O 1
ATOM 1257 N N . ARG A 1 150 ? -10.805 3.047 6.269 1.00 98.75 150 ARG A N 1
ATOM 1258 C CA . ARG A 1 150 ? -11.259 2.827 7.648 1.00 98.75 150 ARG A CA 1
ATOM 1259 C C . ARG A 1 150 ? -11.814 1.429 7.818 1.00 98.75 150 ARG A C 1
ATOM 1261 O O . ARG A 1 150 ? -12.576 0.937 6.978 1.00 98.75 150 ARG A O 1
ATOM 1268 N N . PHE A 1 151 ? -11.490 0.811 8.942 1.00 98.69 151 PHE A N 1
ATOM 1269 C CA . PHE A 1 151 ? -11.940 -0.528 9.297 1.00 98.69 151 PHE A CA 1
ATOM 1270 C C . PHE A 1 151 ? -12.193 -0.639 10.799 1.00 98.69 151 PHE A C 1
ATOM 1272 O O . PHE A 1 151 ? -11.599 0.076 11.598 1.00 98.69 151 PHE A O 1
ATOM 1279 N N . SER A 1 152 ? -13.091 -1.537 11.189 1.00 98.25 152 SER A N 1
ATOM 1280 C CA . SER A 1 152 ? -13.467 -1.763 12.584 1.00 98.25 152 SER A CA 1
ATOM 1281 C C . SER A 1 152 ? -12.933 -3.103 13.082 1.00 98.25 152 SER A C 1
ATOM 1283 O O . SER A 1 152 ? -13.150 -4.143 12.448 1.00 98.25 152 SER A O 1
ATOM 1285 N N . ILE A 1 153 ? -12.224 -3.054 14.209 1.00 96.38 153 ILE A N 1
ATOM 1286 C CA . ILE A 1 153 ? -11.775 -4.204 14.993 1.00 96.38 153 ILE A CA 1
ATOM 1287 C C . ILE A 1 153 ? -12.634 -4.243 16.252 1.00 96.38 153 ILE A C 1
ATOM 1289 O O . ILE A 1 153 ? -12.691 -3.254 16.977 1.00 96.38 153 ILE A O 1
ATOM 1293 N N . ASN A 1 154 ? -13.278 -5.375 16.504 1.00 84.62 154 ASN A N 1
ATOM 1294 C CA . ASN A 1 154 ? -14.015 -5.626 17.738 1.00 84.62 154 ASN A CA 1
ATOM 1295 C C . ASN A 1 154 ? -13.273 -6.675 18.555 1.00 84.62 154 ASN A C 1
ATOM 1297 O O . ASN A 1 154 ? -12.722 -7.602 17.914 1.00 84.62 154 ASN A O 1
#

Foldseek 3Di:
DAFQEKEWEWEADPQQKIKIKIKTKDFADPPPPDPPVVQVVVQVQQVQKFKDKQNHTKGKHFPDWDWDDPDRTMIMIITIIIIGDGDDAFKMKIKMAHDKDQAQHKYKYKYFYPFFWDDWDFWADWDDDGRIIMGIDHGRTIGRRIIMIMGHDD